Protein AF-A0AAD9UJS6-F1 (afdb_monomer_lite)

Foldseek 3Di:
DVVCCCCPVVVDDDDDPDPDDDPLVVCLVPDDPVVVVVCVVVVVVVVVVVVVVVVVVVVVVVCVVPVCVCVPVPPPFWDWDDPDPPDGTDIDGNPPPPPPVPVPPPPDDPDPDADADEPVVLVVVVVCVVVCVDPPVCPVVSVPGHHD

Sequence (148 aa):
MYRDIFNYEFNLGFHVPKKDMCDLCEKFRMASDTEKAAMQTTYDLHQRNRNLARKNKEDDKETGKTNAALNRANDPNALYLKYAFDSGFVRVDLFRRSRRSTPNPDLVHLYPGPLSIYAAKYKDLQILYISGLIPSTYHHFYKSLKHE

Organism: Ridgeia piscesae (NCBI:txid27915)

pLDDT: mean 81.05, std 12.4, range [46.31, 95.81]

Secondary structure (DSSP, 8-state):
-HHHIIIIIS----PPPPPPPPHHHHHHHHS-HHHHHHHHHHHHHHHHHHHHHHHHHHHHHHHHHH-TTT--TT-TTEEEE-SSTTSPPEEEE-S--------------SSSSPPPBPHHHHHHHHHHHHTT-S-GGGHHHHHT--B-

Radius of gyration: 35.0 Å; chains: 1; bounding box: 70×44×82 Å

Structure (mmCIF, N/CA/C/O backbone):
data_AF-A0AAD9UJS6-F1
#
_entry.id   AF-A0AAD9UJS6-F1
#
loop_
_atom_site.group_PDB
_atom_site.id
_atom_site.type_symbol
_atom_site.label_atom_id
_atom_site.label_alt_id
_atom_site.label_comp_id
_atom_site.label_asym_id
_atom_site.label_entity_id
_atom_site.label_seq_id
_atom_site.pdbx_PDB_ins_code
_atom_site.Cartn_x
_atom_site.Cartn_y
_atom_site.Cartn_z
_atom_site.occupancy
_atom_site.B_iso_or_equiv
_atom_site.auth_seq_id
_atom_site.auth_comp_id
_atom_site.auth_asym_id
_atom_site.auth_atom_id
_atom_site.pdbx_PDB_model_num
ATOM 1 N N . MET A 1 1 ? 19.037 -8.897 6.325 1.00 66.56 1 MET A N 1
ATOM 2 C CA . MET A 1 1 ? 20.290 -8.159 6.590 1.00 66.56 1 MET A CA 1
ATOM 3 C C . MET A 1 1 ? 20.223 -7.394 7.908 1.00 66.56 1 MET A C 1
ATOM 5 O O . MET A 1 1 ? 20.763 -7.907 8.869 1.00 66.56 1 MET A O 1
ATOM 9 N N . TYR A 1 2 ? 19.511 -6.262 8.039 1.00 75.56 2 TYR A N 1
ATOM 10 C CA . TYR A 1 2 ? 19.455 -5.544 9.333 1.00 75.56 2 TYR A CA 1
ATOM 11 C C . TYR A 1 2 ? 18.815 -6.351 10.475 1.00 75.56 2 TYR A C 1
ATOM 13 O O . TYR A 1 2 ? 19.337 -6.362 11.582 1.00 75.56 2 TYR A O 1
ATOM 21 N N . ARG A 1 3 ? 17.720 -7.078 10.205 1.00 76.50 3 ARG A N 1
ATOM 22 C CA . ARG A 1 3 ? 17.036 -7.902 11.219 1.00 76.50 3 ARG A CA 1
ATOM 23 C C . ARG A 1 3 ? 17.952 -8.962 11.840 1.00 76.50 3 ARG A C 1
ATOM 25 O O . ARG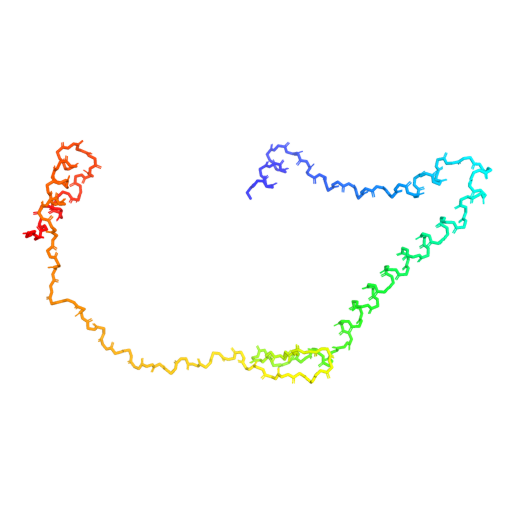 A 1 3 ? 17.811 -9.266 13.016 1.00 76.50 3 ARG A O 1
ATOM 32 N N . ASP A 1 4 ? 18.875 -9.498 11.052 1.00 78.81 4 ASP A N 1
ATOM 33 C CA . ASP A 1 4 ? 19.748 -10.599 11.456 1.00 78.81 4 ASP A CA 1
ATOM 34 C C . ASP A 1 4 ? 20.909 -10.078 12.317 1.00 78.81 4 ASP A C 1
ATOM 36 O O . ASP A 1 4 ? 21.160 -10.608 13.392 1.00 78.81 4 ASP A O 1
ATOM 40 N N . ILE A 1 5 ? 21.524 -8.962 11.914 1.00 83.31 5 ILE A N 1
ATOM 41 C CA . ILE A 1 5 ? 22.579 -8.278 1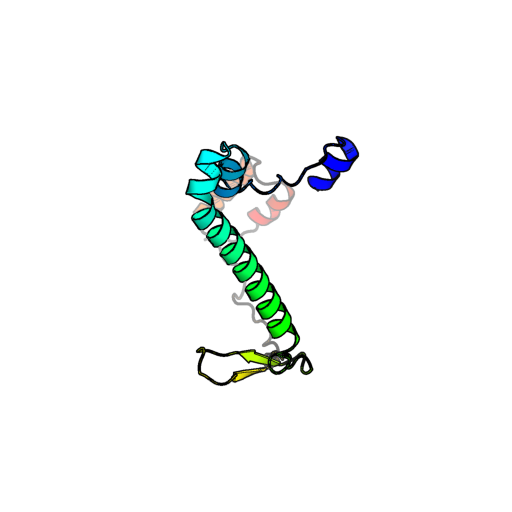2.679 1.00 83.31 5 ILE A CA 1
ATOM 42 C C . ILE A 1 5 ? 22.068 -7.894 14.077 1.00 83.31 5 ILE A C 1
ATOM 44 O O . ILE A 1 5 ? 22.653 -8.254 15.095 1.00 83.31 5 ILE A O 1
ATOM 48 N N . PHE A 1 6 ? 20.923 -7.215 14.156 1.00 79.06 6 PHE A N 1
ATOM 49 C CA . PHE A 1 6 ? 20.387 -6.755 15.439 1.00 79.06 6 PHE A CA 1
ATOM 50 C C . PHE A 1 6 ? 19.902 -7.893 16.347 1.00 79.06 6 PHE A C 1
ATOM 52 O O . PHE A 1 6 ? 20.112 -7.820 17.556 1.00 79.06 6 PHE A O 1
ATOM 59 N N . ASN A 1 7 ? 19.299 -8.950 15.791 1.00 75.50 7 ASN A N 1
ATOM 60 C CA . ASN A 1 7 ? 18.802 -10.069 16.594 1.00 75.50 7 ASN A CA 1
ATOM 61 C C . ASN A 1 7 ? 19.916 -11.023 17.051 1.00 75.50 7 ASN A C 1
ATOM 63 O O . ASN A 1 7 ? 19.804 -11.575 18.141 1.00 75.50 7 ASN A O 1
ATOM 67 N N . TYR A 1 8 ? 20.958 -11.248 16.241 1.00 79.31 8 TYR A N 1
ATOM 68 C CA . TYR A 1 8 ? 21.963 -12.287 16.512 1.00 79.31 8 TYR A CA 1
ATOM 69 C C . TYR A 1 8 ? 23.325 -11.744 16.960 1.00 79.31 8 TYR A C 1
ATOM 71 O O . TYR A 1 8 ? 23.986 -12.410 17.750 1.00 79.31 8 TYR A O 1
ATOM 79 N N . GLU A 1 9 ? 23.739 -10.550 16.522 1.00 81.56 9 GLU A N 1
ATOM 80 C CA . GLU A 1 9 ? 25.008 -9.940 16.960 1.00 81.56 9 GLU A CA 1
ATOM 81 C C . GLU A 1 9 ? 24.808 -9.021 18.170 1.00 81.56 9 GLU A C 1
ATOM 83 O O . GLU A 1 9 ? 25.601 -9.049 19.109 1.00 81.56 9 GLU A O 1
ATOM 88 N N . PHE A 1 10 ? 23.722 -8.238 18.182 1.00 83.88 10 PHE A N 1
ATOM 89 C CA . PHE A 1 10 ? 23.422 -7.294 19.269 1.00 83.88 10 PHE A CA 1
ATOM 90 C C . PHE A 1 10 ? 22.379 -7.807 20.274 1.00 83.88 10 PHE A C 1
ATOM 92 O O . PHE A 1 10 ? 22.190 -7.180 21.316 1.00 83.88 10 PHE A O 1
ATOM 99 N N . ASN A 1 11 ? 21.700 -8.925 19.979 1.00 79.50 11 ASN A N 1
ATOM 100 C CA . ASN A 1 11 ? 20.614 -9.498 20.788 1.00 79.50 11 ASN A CA 1
ATOM 101 C C . ASN A 1 11 ? 19.537 -8.465 21.193 1.00 79.50 11 ASN A C 1
ATOM 103 O O . ASN A 1 11 ? 19.006 -8.475 22.305 1.00 79.50 11 ASN A O 1
ATOM 107 N N . LEU A 1 12 ? 19.232 -7.536 20.284 1.00 80.88 12 LEU A N 1
ATOM 108 C CA . LEU A 1 12 ? 18.205 -6.519 20.463 1.00 80.88 12 LEU A CA 1
ATOM 109 C C . LEU A 1 12 ? 16.898 -7.020 19.853 1.00 80.88 12 LEU A C 1
ATOM 111 O O . LEU A 1 12 ? 16.743 -7.093 18.636 1.00 80.88 12 LEU A O 1
ATOM 115 N N . GLY A 1 13 ? 15.936 -7.353 20.712 1.00 76.25 13 GLY A N 1
ATOM 116 C CA . GLY A 1 13 ? 14.597 -7.740 20.285 1.00 76.25 13 GLY A CA 1
ATOM 117 C C . GLY A 1 13 ? 13.791 -6.535 19.803 1.00 76.25 13 GLY A C 1
ATOM 118 O O . GLY A 1 13 ? 13.425 -5.664 20.593 1.00 76.25 13 GLY A O 1
ATOM 119 N N . PHE A 1 14 ? 13.438 -6.501 18.516 1.00 76.31 14 PHE A N 1
ATOM 120 C CA . PHE A 1 14 ? 12.434 -5.557 18.023 1.00 76.31 14 PHE A CA 1
ATOM 121 C C . PHE A 1 14 ? 11.042 -6.004 18.464 1.00 76.31 14 PHE A C 1
ATOM 123 O O . PHE A 1 14 ? 10.394 -6.838 17.827 1.00 76.31 14 PHE A O 1
ATOM 130 N N . HIS A 1 15 ? 10.567 -5.443 19.571 1.00 77.88 15 HIS A N 1
ATOM 131 C CA . HIS A 1 15 ? 9.189 -5.631 19.992 1.00 77.88 15 HIS A CA 1
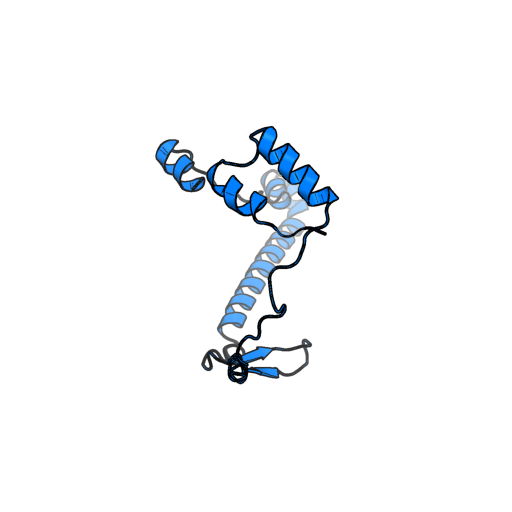ATOM 132 C C . HIS A 1 15 ? 8.258 -4.875 19.047 1.00 77.88 15 HIS A C 1
ATOM 134 O O . HIS A 1 15 ? 8.435 -3.682 18.804 1.00 77.88 15 HIS A O 1
ATOM 140 N N . VAL A 1 16 ? 7.238 -5.565 18.533 1.00 71.94 16 VAL A N 1
ATOM 141 C CA . VAL A 1 16 ? 6.125 -4.889 17.864 1.00 71.94 16 VAL A CA 1
ATOM 142 C C . VAL A 1 16 ? 5.473 -3.996 18.917 1.00 71.94 16 VAL A C 1
ATOM 144 O O . VAL A 1 16 ? 5.058 -4.532 19.954 1.00 71.94 16 VAL A O 1
ATOM 147 N N . PRO A 1 17 ? 5.392 -2.670 18.698 1.00 71.44 17 PRO A N 1
ATOM 148 C CA . PRO A 1 17 ? 4.697 -1.790 19.620 1.00 71.44 17 PRO A CA 1
ATOM 149 C C . PRO A 1 17 ? 3.320 -2.381 19.911 1.00 71.44 17 PRO A C 1
ATOM 151 O O . PRO A 1 17 ? 2.585 -2.759 18.990 1.00 71.44 17 PRO A O 1
ATOM 154 N N . LYS A 1 18 ? 2.991 -2.550 21.197 1.00 69.25 18 LYS A N 1
ATOM 155 C CA . LYS A 1 18 ? 1.644 -2.982 21.576 1.00 69.25 18 LYS A CA 1
ATOM 156 C C . LYS A 1 18 ? 0.677 -1.982 20.948 1.00 69.25 18 LYS A C 1
ATOM 158 O O . LYS A 1 18 ? 0.938 -0.786 21.000 1.00 69.25 18 LYS A O 1
ATOM 163 N N . LYS A 1 19 ? -0.395 -2.477 20.320 1.00 70.38 19 LYS A N 1
ATOM 164 C CA . LYS A 1 19 ? -1.408 -1.607 19.707 1.00 70.38 19 LYS A CA 1
ATOM 165 C C . LYS A 1 19 ? -1.823 -0.544 20.715 1.00 70.38 19 LYS A C 1
ATOM 167 O O . LYS A 1 19 ? -2.073 -0.903 21.869 1.00 70.38 19 LYS A O 1
ATOM 172 N N . ASP A 1 20 ? -1.913 0.698 20.251 1.00 77.38 20 ASP A N 1
ATOM 173 C CA . ASP A 1 20 ? -2.361 1.814 21.073 1.00 77.38 20 ASP A CA 1
ATOM 174 C C . ASP A 1 20 ? -3.652 1.418 21.793 1.00 77.38 20 ASP A C 1
ATOM 176 O O . ASP A 1 20 ? -4.598 0.882 21.195 1.00 77.38 20 ASP A O 1
ATOM 180 N N . MET A 1 21 ? -3.643 1.582 23.116 1.00 75.50 21 MET A N 1
ATOM 181 C CA . MET A 1 21 ? -4.821 1.323 23.930 1.00 75.50 21 MET A CA 1
ATOM 182 C C . MET A 1 21 ? -5.901 2.320 23.514 1.00 75.50 21 MET A C 1
ATOM 184 O O . MET A 1 21 ? -5.620 3.487 23.273 1.00 75.50 21 MET A O 1
ATOM 188 N N . CYS A 1 22 ? -7.144 1.861 23.387 1.00 87.81 22 CYS A N 1
ATOM 189 C CA . CYS A 1 22 ? -8.227 2.755 23.000 1.00 87.81 22 CYS A CA 1
ATOM 190 C C . CYS A 1 22 ? -8.504 3.756 24.126 1.00 87.81 22 CYS A C 1
ATOM 192 O O . CYS A 1 22 ? -8.897 3.344 25.219 1.00 87.81 22 CYS A O 1
ATOM 194 N N . ASP A 1 23 ? -8.397 5.050 23.826 1.00 88.00 23 ASP A N 1
ATOM 195 C CA . ASP A 1 23 ? -8.620 6.135 24.789 1.00 88.00 23 ASP A CA 1
ATOM 196 C C . ASP A 1 23 ? -9.970 6.038 25.507 1.00 88.00 23 ASP A C 1
ATOM 198 O O . ASP A 1 23 ? -10.060 6.306 26.699 1.00 88.00 23 ASP A O 1
ATOM 202 N N . LEU A 1 24 ? -11.034 5.633 24.803 1.00 88.75 24 LEU A N 1
ATOM 203 C CA . LEU A 1 24 ? -12.372 5.477 25.388 1.00 88.75 24 LEU A CA 1
ATOM 204 C C . LEU A 1 24 ? -12.426 4.322 26.394 1.00 88.75 24 LEU A C 1
ATOM 206 O O . LEU A 1 24 ? -13.034 4.454 27.454 1.00 88.75 24 LEU A O 1
ATOM 210 N N . CYS A 1 25 ? -11.778 3.199 26.071 1.00 90.38 25 CYS A N 1
ATOM 211 C CA . CYS A 1 25 ? -11.695 2.061 26.982 1.00 90.38 25 CYS A CA 1
ATOM 212 C C . CYS A 1 25 ? -10.873 2.416 28.221 1.00 90.38 25 CYS A C 1
ATOM 214 O O . CYS A 1 25 ? -11.244 2.042 29.329 1.00 90.38 25 CYS A O 1
ATOM 216 N N . GLU A 1 26 ? -9.778 3.150 28.031 1.00 91.31 26 GLU A N 1
ATOM 217 C CA . GLU A 1 26 ? -8.893 3.532 29.123 1.00 91.31 26 GLU A CA 1
ATOM 218 C C . GLU A 1 26 ? -9.548 4.565 30.043 1.00 91.31 26 GLU A C 1
ATOM 220 O O . GLU A 1 26 ? -9.553 4.385 31.258 1.00 91.31 26 GLU A O 1
ATOM 225 N N . LYS A 1 27 ? -10.225 5.575 29.482 1.00 90.69 27 LYS A N 1
ATOM 226 C CA . LYS A 1 27 ? -11.026 6.534 30.259 1.00 90.69 27 LYS A CA 1
ATOM 227 C C . LYS A 1 27 ? -12.092 5.835 31.099 1.00 90.69 27 LYS A C 1
ATOM 229 O O . LYS A 1 27 ? -12.225 6.138 32.277 1.00 90.69 27 LYS A O 1
ATOM 234 N N . PHE A 1 28 ? -12.804 4.861 30.531 1.00 92.44 28 PHE A N 1
ATOM 235 C CA . PHE A 1 28 ? -13.799 4.089 31.277 1.00 92.44 28 PHE A CA 1
ATOM 236 C C . PHE A 1 28 ? -13.167 3.216 32.376 1.00 92.44 28 PHE A C 1
ATOM 238 O O . PHE A 1 28 ? -13.711 3.099 33.473 1.00 92.44 28 PHE A O 1
ATOM 245 N N . ARG A 1 29 ? -11.991 2.629 32.112 1.00 90.88 29 ARG A N 1
ATOM 246 C CA . ARG A 1 29 ? -11.231 1.836 33.092 1.00 90.88 29 ARG A CA 1
ATOM 247 C C . ARG A 1 29 ? -10.785 2.681 34.285 1.00 90.88 29 ARG A C 1
ATOM 249 O O . ARG A 1 29 ? -10.823 2.191 35.412 1.00 90.88 29 ARG A O 1
ATOM 256 N N . MET A 1 30 ? -10.360 3.917 34.027 1.00 89.19 30 MET A N 1
ATOM 257 C CA . MET A 1 30 ? -9.850 4.841 35.043 1.00 89.19 30 MET A CA 1
ATOM 258 C C . MET A 1 30 ? -10.941 5.667 35.744 1.00 89.19 30 MET A C 1
ATOM 260 O O . MET A 1 30 ? -10.647 6.291 36.759 1.00 89.19 30 MET A O 1
ATOM 264 N N . ALA A 1 31 ? -12.177 5.666 35.240 1.00 90.25 31 ALA A N 1
ATOM 265 C CA . ALA A 1 31 ? -13.298 6.401 35.824 1.00 90.25 31 ALA A CA 1
ATOM 266 C C . ALA A 1 31 ? -13.770 5.815 37.170 1.00 90.25 31 ALA A C 1
ATOM 268 O O . ALA A 1 31 ? -13.681 4.605 37.420 1.00 90.25 31 ALA A O 1
ATOM 269 N N . SER A 1 32 ? -14.320 6.681 38.022 1.00 91.44 32 SER A N 1
ATOM 270 C CA . SER A 1 32 ? -15.001 6.291 39.263 1.00 91.44 32 SER A CA 1
ATOM 271 C C . SER A 1 32 ? -16.352 5.619 38.983 1.00 91.44 32 SER A C 1
ATOM 273 O O . SER A 1 32 ? -16.873 5.681 37.870 1.00 91.44 32 SER A O 1
ATOM 275 N N . ASP A 1 33 ? -16.948 4.957 39.975 1.00 89.31 33 ASP A N 1
ATOM 276 C CA . ASP A 1 33 ? -18.184 4.185 39.762 1.00 89.31 33 ASP A CA 1
ATOM 277 C C . ASP A 1 33 ? -19.385 5.059 39.355 1.00 89.31 33 ASP A C 1
ATOM 279 O O . ASP A 1 33 ? -20.229 4.633 38.565 1.00 89.31 33 ASP A O 1
ATOM 283 N N . THR A 1 34 ? -19.429 6.313 39.812 1.00 89.69 34 THR A N 1
ATOM 284 C CA . THR A 1 34 ? -20.453 7.296 39.421 1.00 89.69 34 THR A CA 1
ATOM 285 C C . THR A 1 34 ? -20.290 7.741 37.966 1.00 89.69 34 THR A C 1
ATOM 287 O O . THR A 1 34 ? -21.260 7.810 37.212 1.00 89.69 34 THR A O 1
ATOM 290 N N . GLU A 1 35 ? -19.055 7.993 37.538 1.00 89.38 35 GLU A N 1
ATOM 291 C CA . GLU A 1 35 ? -18.718 8.381 36.165 1.00 89.38 35 GLU A CA 1
ATOM 292 C C . GLU A 1 35 ? -18.881 7.216 35.182 1.00 89.38 35 GLU A C 1
ATOM 294 O O . GLU A 1 35 ? -19.322 7.416 34.048 1.00 89.38 35 GLU A O 1
ATOM 299 N N . LYS A 1 36 ? -18.587 5.985 35.619 1.00 90.44 36 LYS A N 1
ATOM 300 C CA . LYS A 1 36 ? -18.865 4.767 34.851 1.00 90.44 36 LYS A CA 1
ATOM 301 C C . LYS A 1 36 ? -20.351 4.608 34.592 1.00 90.44 36 LYS A C 1
ATOM 303 O O . LYS A 1 36 ? -20.714 4.343 33.455 1.00 90.44 36 LYS A O 1
ATOM 308 N N . ALA A 1 37 ? -21.208 4.833 35.590 1.00 90.88 37 ALA A N 1
ATOM 309 C CA . ALA A 1 37 ? -22.655 4.773 35.393 1.00 90.88 37 ALA A CA 1
ATOM 310 C C . ALA A 1 37 ? -23.130 5.774 34.320 1.00 90.88 37 ALA A C 1
ATOM 312 O O . ALA A 1 37 ? -23.955 5.427 33.475 1.00 90.88 37 ALA A O 1
ATOM 313 N N . ALA A 1 38 ? -22.554 6.981 34.291 1.00 91.06 38 ALA A N 1
ATOM 314 C CA . ALA A 1 38 ? -22.852 7.983 33.267 1.00 91.06 38 ALA A CA 1
ATOM 315 C C . ALA A 1 38 ? -22.311 7.606 31.870 1.00 91.06 38 ALA A C 1
ATOM 317 O O . ALA A 1 38 ? -22.969 7.859 30.860 1.00 91.06 38 ALA A O 1
ATOM 318 N N . MET A 1 39 ? -21.130 6.983 31.797 1.00 87.75 39 MET A N 1
ATOM 319 C CA . MET A 1 39 ? -20.463 6.595 30.543 1.00 87.75 39 MET A CA 1
ATOM 320 C C . MET A 1 39 ? -20.758 5.156 30.086 1.00 87.75 39 MET A C 1
ATOM 322 O O . MET A 1 39 ? -20.273 4.732 29.038 1.00 87.75 39 MET A O 1
ATOM 326 N N . GLN A 1 40 ? -21.565 4.395 30.826 1.00 91.81 40 GLN A N 1
ATOM 327 C CA . GLN A 1 40 ? -21.840 2.985 30.542 1.00 91.81 40 GLN A CA 1
ATOM 328 C C . GLN A 1 40 ? -22.447 2.803 29.149 1.00 91.81 40 GLN A C 1
ATOM 330 O O . GLN A 1 40 ? -22.004 1.966 28.368 1.00 91.81 40 GLN A O 1
ATOM 335 N N . THR A 1 41 ? -23.419 3.644 28.795 1.00 93.69 41 THR A N 1
ATOM 336 C CA . THR A 1 41 ? -24.129 3.569 27.511 1.00 93.69 41 THR A CA 1
ATOM 337 C C . THR A 1 41 ? -23.200 3.787 26.315 1.00 93.69 41 THR A C 1
ATOM 339 O O . THR A 1 41 ? -23.286 3.066 25.315 1.00 93.69 41 THR A O 1
ATOM 342 N N . THR A 1 42 ? -22.287 4.756 26.416 1.00 92.69 42 THR A N 1
ATOM 343 C CA . THR A 1 42 ? -21.316 5.076 25.364 1.00 92.69 42 THR A CA 1
ATOM 344 C C . THR A 1 42 ? -20.244 3.993 25.262 1.00 92.69 42 THR A C 1
ATOM 346 O O . THR A 1 42 ? -19.888 3.584 24.153 1.00 92.69 42 THR A O 1
ATOM 349 N N . TYR A 1 43 ? -19.790 3.460 26.399 1.00 94.00 43 TYR A N 1
ATOM 350 C CA . TYR A 1 43 ? -18.860 2.337 26.460 1.00 94.00 43 TYR A CA 1
ATOM 351 C C . TYR A 1 43 ? -19.455 1.057 25.853 1.00 94.00 43 TYR A C 1
ATOM 353 O O . TYR A 1 43 ? -18.821 0.419 25.009 1.00 94.00 43 TYR A O 1
ATOM 361 N N . ASP A 1 44 ? -20.698 0.716 26.192 1.00 94.50 44 ASP A N 1
ATOM 362 C CA . ASP A 1 44 ? -21.386 -0.464 25.665 1.00 94.50 44 ASP A CA 1
ATOM 363 C C . ASP A 1 44 ? -21.612 -0.357 24.157 1.00 94.50 44 ASP A C 1
ATOM 365 O O . ASP A 1 44 ? -21.481 -1.342 23.426 1.00 94.50 44 ASP A O 1
ATOM 369 N N . LEU A 1 45 ? -21.938 0.839 23.657 1.00 95.62 45 LEU A N 1
ATOM 370 C CA . LEU A 1 45 ? -22.022 1.092 22.220 1.00 95.62 45 LEU A CA 1
ATOM 371 C C . LEU A 1 45 ? -20.657 0.913 21.539 1.00 95.62 45 LEU A C 1
ATOM 373 O O . LEU A 1 45 ? -20.571 0.251 20.505 1.00 95.62 45 LEU A O 1
ATOM 377 N N . HIS A 1 46 ? -19.583 1.444 22.129 1.00 94.44 46 HIS A N 1
ATOM 378 C CA . HIS A 1 46 ? -18.222 1.278 21.619 1.00 94.44 46 HIS A CA 1
ATOM 379 C C . HIS A 1 46 ? -17.815 -0.203 21.538 1.00 94.44 46 HIS A C 1
ATOM 381 O O . HIS A 1 46 ? -17.342 -0.652 20.489 1.00 94.44 46 HIS A O 1
ATOM 387 N N . GLN A 1 47 ? -18.036 -0.984 22.602 1.00 94.12 47 GLN A N 1
ATOM 388 C CA . GLN A 1 47 ? -17.713 -2.416 22.606 1.00 94.12 47 GLN A CA 1
ATOM 389 C C . GLN A 1 47 ? -18.561 -3.194 21.596 1.00 94.12 47 GLN A C 1
ATOM 391 O O . GLN A 1 47 ? -18.029 -4.048 20.881 1.00 94.12 47 GLN A O 1
ATOM 396 N N . ARG A 1 48 ? -19.856 -2.871 21.471 1.00 95.81 48 ARG A N 1
ATOM 397 C CA . ARG A 1 48 ? -20.732 -3.471 20.455 1.00 95.81 48 ARG A CA 1
ATOM 398 C C . ARG A 1 48 ? -20.235 -3.191 19.042 1.00 95.81 48 ARG A C 1
ATOM 400 O O . ARG A 1 48 ? -20.043 -4.137 18.284 1.00 95.81 48 ARG A O 1
ATOM 407 N N . ASN A 1 49 ? -19.947 -1.934 18.706 1.00 94.56 49 ASN A N 1
ATOM 408 C CA . ASN A 1 49 ? -19.448 -1.553 17.381 1.00 94.56 49 ASN A CA 1
ATOM 409 C C . ASN A 1 49 ? -18.101 -2.215 17.066 1.00 94.56 49 ASN A C 1
ATOM 411 O O . ASN A 1 49 ? -17.889 -2.705 15.958 1.00 94.56 49 ASN A O 1
ATOM 415 N N . ARG A 1 50 ? -17.203 -2.290 18.054 1.00 92.75 50 ARG A N 1
ATOM 416 C CA . ARG A 1 50 ? -15.917 -2.990 17.938 1.00 92.75 50 ARG A CA 1
ATOM 417 C C . ARG A 1 50 ? -16.104 -4.472 17.616 1.00 92.75 50 ARG A C 1
ATOM 419 O O . ARG A 1 50 ? -15.411 -4.996 16.744 1.00 92.75 50 ARG A O 1
ATOM 426 N N . ASN A 1 51 ? -17.007 -5.145 18.323 1.00 94.75 51 ASN A N 1
ATOM 427 C CA . ASN A 1 51 ? -17.286 -6.562 18.108 1.00 94.75 51 ASN A CA 1
ATOM 428 C C . ASN A 1 51 ? -17.989 -6.796 16.770 1.00 94.75 51 ASN A C 1
ATOM 430 O O . ASN A 1 51 ? -17.612 -7.717 16.055 1.00 94.75 51 ASN A O 1
ATOM 434 N N . LEU A 1 52 ? -18.922 -5.922 16.389 1.00 95.19 52 LEU A N 1
ATOM 435 C CA . LEU A 1 52 ? -19.600 -5.978 15.098 1.00 95.19 52 LEU A CA 1
ATOM 436 C C . LEU A 1 52 ? -18.613 -5.811 13.940 1.00 95.19 52 LEU A C 1
ATOM 438 O O . LEU A 1 52 ? -18.612 -6.618 13.023 1.00 95.19 52 LEU A O 1
ATOM 442 N N . ALA A 1 53 ? -17.709 -4.833 14.009 1.00 92.75 53 ALA A N 1
ATOM 443 C CA . ALA A 1 53 ? -16.691 -4.638 12.979 1.00 92.75 53 ALA A CA 1
ATOM 444 C C . ALA A 1 53 ? -15.750 -5.849 12.848 1.00 92.75 53 ALA A C 1
ATOM 446 O O . ALA A 1 53 ? -15.346 -6.215 11.744 1.00 92.75 53 ALA A O 1
ATOM 447 N N . ARG A 1 54 ? -15.395 -6.489 13.971 1.00 92.31 54 ARG A N 1
ATOM 448 C CA . ARG A 1 54 ? -14.593 -7.722 13.966 1.00 92.31 54 ARG A CA 1
ATOM 449 C C . ARG A 1 54 ? -15.352 -8.890 13.355 1.00 92.31 54 ARG A C 1
ATOM 451 O O . ARG A 1 54 ? -14.766 -9.582 12.532 1.00 92.31 54 ARG A O 1
ATOM 458 N N . LYS A 1 55 ? -16.620 -9.054 13.736 1.00 95.12 55 LYS A N 1
ATOM 459 C CA . LYS A 1 55 ? -17.506 -10.088 13.212 1.00 95.12 55 LYS A CA 1
ATOM 460 C C . LYS A 1 55 ? -17.713 -9.913 11.712 1.00 95.12 55 LYS A C 1
ATOM 462 O O . LYS A 1 55 ? -17.392 -10.823 10.975 1.00 95.12 55 LYS A O 1
ATOM 467 N N . ASN A 1 56 ? -18.082 -8.721 11.247 1.00 93.62 56 ASN A N 1
ATOM 468 C CA . ASN A 1 56 ? -18.240 -8.442 9.817 1.00 93.62 56 ASN A CA 1
ATOM 469 C C . ASN A 1 56 ? -16.957 -8.750 9.036 1.00 93.62 56 ASN A C 1
ATOM 471 O O . ASN A 1 56 ? -17.009 -9.362 7.983 1.00 93.62 56 ASN A O 1
ATOM 475 N N . LYS A 1 57 ? -15.783 -8.396 9.575 1.00 89.81 57 LYS A N 1
ATOM 476 C CA . LYS A 1 57 ? -14.500 -8.742 8.947 1.00 89.81 57 LYS A CA 1
ATOM 477 C C . LYS A 1 57 ? -14.244 -10.253 8.901 1.00 89.81 57 LYS A C 1
ATOM 479 O O . LYS A 1 57 ? -13.542 -10.726 8.008 1.00 89.81 57 LYS A O 1
ATOM 484 N N . GLU A 1 58 ? -14.687 -10.992 9.908 1.00 92.31 58 GLU A N 1
ATOM 485 C CA . GLU A 1 58 ? -14.586 -12.450 9.951 1.00 92.31 58 GLU A CA 1
ATOM 486 C C . GLU A 1 58 ? -15.562 -13.086 8.961 1.00 92.31 58 GLU A C 1
ATOM 488 O O . GLU A 1 58 ? -15.118 -13.850 8.110 1.00 92.31 58 GLU A O 1
ATOM 493 N N . ASP A 1 59 ? -16.815 -12.641 8.963 1.00 89.88 59 ASP A N 1
ATOM 494 C CA . ASP A 1 59 ? -17.851 -13.017 8.005 1.00 89.88 59 ASP A CA 1
ATOM 495 C C . ASP A 1 59 ? -17.398 -12.715 6.561 1.00 89.88 59 ASP 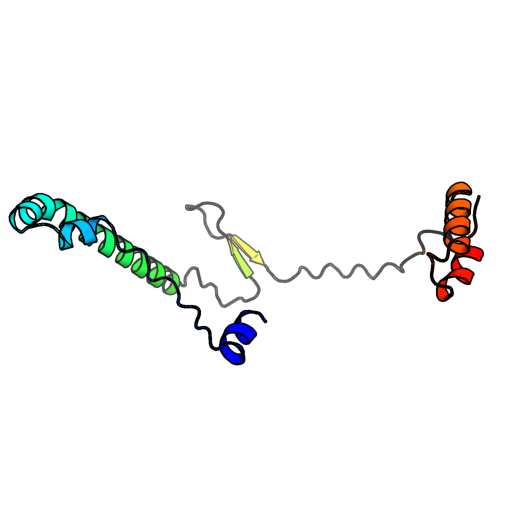A C 1
ATOM 497 O O . ASP A 1 59 ? -17.546 -13.559 5.681 1.00 89.88 59 ASP A O 1
ATOM 501 N N . ASP A 1 60 ? -16.754 -11.570 6.301 1.00 86.69 60 ASP A N 1
ATOM 502 C CA . ASP A 1 60 ? -16.186 -11.206 4.992 1.00 86.69 60 ASP A CA 1
ATOM 503 C C . ASP A 1 60 ? -15.023 -12.123 4.592 1.00 86.69 60 ASP A C 1
ATOM 505 O O . ASP A 1 60 ? -14.874 -12.484 3.423 1.00 86.69 60 ASP A O 1
ATOM 509 N N . LYS A 1 61 ? -14.179 -12.530 5.549 1.00 84.69 61 LYS A N 1
ATOM 510 C CA . LYS A 1 61 ? -13.101 -13.498 5.292 1.00 84.69 61 LYS A CA 1
ATOM 511 C C . LYS A 1 61 ? -13.657 -14.882 5.000 1.00 84.69 61 LYS A C 1
ATOM 513 O O . LYS A 1 61 ? -13.112 -15.575 4.145 1.00 84.69 61 LYS A O 1
ATOM 518 N N . GLU A 1 62 ? -14.675 -15.311 5.735 1.00 85.75 62 GLU A N 1
ATOM 519 C CA . GLU A 1 62 ? -15.334 -16.596 5.529 1.00 85.75 62 GLU A CA 1
ATOM 520 C C . GLU A 1 62 ? -16.078 -16.609 4.204 1.00 85.75 62 GLU A C 1
ATOM 522 O O . GLU A 1 62 ? -15.848 -17.506 3.399 1.00 85.75 62 GLU A O 1
ATOM 527 N N . THR A 1 63 ? -16.846 -15.561 3.916 1.00 77.50 63 THR A N 1
ATOM 528 C CA . THR A 1 63 ? -17.492 -15.342 2.620 1.00 77.50 63 THR A CA 1
ATOM 529 C C . THR A 1 63 ? -16.453 -15.310 1.505 1.00 77.50 63 THR A C 1
ATOM 531 O O . THR A 1 63 ? -16.625 -15.972 0.493 1.00 77.50 63 THR A O 1
ATOM 534 N N . GLY A 1 64 ? -15.314 -14.639 1.687 1.00 72.50 64 GLY A N 1
ATOM 535 C CA . GLY A 1 64 ? -14.219 -14.655 0.714 1.00 72.50 64 GLY A CA 1
ATOM 536 C C . GLY A 1 64 ? -13.647 -16.054 0.439 1.00 72.50 64 GLY A C 1
ATOM 537 O O . GLY A 1 64 ? -13.177 -16.314 -0.666 1.00 72.50 64 GLY A O 1
ATOM 538 N N . LYS A 1 65 ? -13.710 -16.975 1.411 1.00 70.19 65 LYS A N 1
ATOM 539 C CA . LYS A 1 65 ? -13.295 -18.379 1.240 1.00 70.19 65 LYS A CA 1
ATOM 540 C C . LYS A 1 65 ? -14.393 -19.239 0.606 1.00 70.19 65 LYS A C 1
ATOM 542 O O . LYS A 1 65 ? -14.093 -20.052 -0.265 1.00 70.19 65 LYS A O 1
ATOM 547 N N . THR A 1 66 ? -15.640 -19.094 1.062 1.00 64.00 66 THR A N 1
ATOM 548 C CA . THR A 1 66 ? -16.783 -19.942 0.675 1.00 64.00 66 THR A CA 1
ATOM 549 C C . THR A 1 66 ? -17.445 -19.506 -0.618 1.00 64.00 66 THR A C 1
ATOM 551 O O . THR A 1 66 ? -18.009 -20.349 -1.314 1.00 64.00 66 THR A O 1
ATOM 554 N N . ASN A 1 67 ? -17.327 -18.232 -1.001 1.00 54.75 67 ASN A N 1
ATOM 555 C CA . ASN A 1 67 ? -17.724 -17.716 -2.307 1.00 54.75 67 ASN A CA 1
ATOM 556 C C . ASN A 1 67 ? -16.708 -18.179 -3.367 1.00 54.75 67 ASN A C 1
ATOM 558 O O . ASN A 1 67 ? -16.095 -17.415 -4.106 1.00 54.75 67 ASN A O 1
ATOM 562 N N . ALA A 1 68 ? -16.543 -19.497 -3.442 1.00 48.06 68 ALA A N 1
ATOM 563 C CA . ALA A 1 68 ? -15.773 -20.230 -4.418 1.00 48.06 68 ALA A CA 1
ATOM 564 C C . ALA A 1 68 ? -16.380 -20.145 -5.831 1.00 48.06 68 ALA A C 1
ATOM 566 O O . ALA A 1 68 ? -15.757 -20.595 -6.783 1.00 48.06 68 ALA A O 1
ATOM 567 N N . ALA A 1 69 ? -17.527 -19.478 -6.010 1.00 47.72 69 ALA A N 1
ATOM 568 C CA . ALA A 1 69 ? -17.953 -18.993 -7.324 1.00 47.72 69 ALA A CA 1
ATOM 569 C C . ALA A 1 69 ? -16.971 -17.949 -7.909 1.00 47.72 69 ALA A C 1
ATOM 571 O O . ALA A 1 69 ? -16.905 -17.779 -9.130 1.00 47.72 69 ALA A O 1
ATOM 572 N N . LEU A 1 70 ? -16.171 -17.300 -7.049 1.00 46.31 70 LEU A N 1
ATOM 573 C CA . LEU A 1 70 ? -15.008 -16.483 -7.407 1.00 46.31 70 LEU A CA 1
ATOM 574 C C . LEU A 1 70 ? -13.687 -17.260 -7.397 1.00 46.31 70 LEU A C 1
ATOM 576 O O . LEU A 1 70 ? -12.777 -16.912 -8.149 1.00 46.31 70 LEU A O 1
ATOM 580 N N . ASN A 1 71 ? -13.603 -18.363 -6.648 1.00 47.06 71 ASN A N 1
ATOM 581 C CA . ASN A 1 71 ? -12.583 -19.387 -6.866 1.00 47.06 71 ASN A CA 1
ATOM 582 C C . ASN A 1 71 ? -12.939 -20.212 -8.112 1.00 47.06 71 ASN A C 1
ATOM 584 O O . ASN A 1 71 ? -13.099 -21.427 -8.050 1.00 47.06 71 ASN A O 1
ATOM 588 N N . ARG A 1 72 ? -12.899 -19.591 -9.299 1.00 50.69 72 ARG A N 1
ATOM 589 C CA . ARG A 1 72 ? -12.568 -20.321 -10.541 1.00 50.69 72 ARG A CA 1
ATOM 590 C C . ARG A 1 72 ? -11.079 -20.705 -10.545 1.00 50.69 72 ARG A C 1
ATOM 592 O O . ARG A 1 72 ? -10.400 -20.643 -11.564 1.00 50.69 72 ARG A O 1
ATOM 599 N N . ALA A 1 73 ? -10.581 -21.110 -9.379 1.00 48.84 73 ALA A N 1
ATOM 600 C CA . ALA A 1 73 ? -9.256 -21.620 -9.093 1.00 48.84 73 ALA A CA 1
ATOM 601 C C . ALA A 1 73 ? -9.164 -23.079 -9.553 1.00 48.84 73 ALA A C 1
ATOM 603 O O . ALA A 1 73 ? -8.837 -23.972 -8.781 1.00 48.84 73 ALA A O 1
ATOM 604 N N . ASN A 1 74 ? -9.504 -23.315 -10.817 1.00 53.69 74 ASN A N 1
ATOM 605 C CA . ASN A 1 74 ? -9.160 -24.562 -11.487 1.00 53.69 74 ASN A CA 1
ATOM 606 C C . ASN A 1 74 ? -8.620 -24.343 -12.903 1.00 53.69 74 ASN A C 1
ATOM 608 O O . ASN A 1 74 ? -8.099 -25.279 -13.497 1.00 53.69 74 ASN A O 1
ATOM 612 N N . ASP A 1 75 ? -8.693 -23.115 -13.431 1.00 63.09 75 ASP A N 1
ATOM 613 C CA . ASP A 1 75 ? -7.965 -22.744 -14.640 1.00 63.09 75 ASP A CA 1
ATOM 614 C C . ASP A 1 75 ? -6.822 -21.792 -14.249 1.00 63.09 75 ASP A C 1
ATOM 616 O O . ASP A 1 75 ? -7.057 -20.592 -14.084 1.00 63.09 75 ASP A O 1
ATOM 620 N N . PRO A 1 76 ? -5.584 -22.292 -14.066 1.00 68.69 76 PRO A N 1
ATOM 621 C CA . PRO A 1 76 ? -4.432 -21.445 -13.754 1.00 68.69 76 PRO A CA 1
ATOM 622 C C . PRO A 1 76 ? -4.133 -20.413 -14.853 1.00 68.69 76 PRO A C 1
ATOM 624 O O . PRO A 1 76 ? -3.317 -19.518 -14.641 1.00 68.69 76 PRO A O 1
ATOM 627 N N . ASN A 1 77 ? -4.788 -20.508 -16.016 1.00 73.44 77 ASN A N 1
ATOM 628 C CA . ASN A 1 77 ? -4.528 -19.666 -17.172 1.00 73.44 77 ASN A CA 1
ATOM 629 C C . ASN A 1 77 ? -5.669 -18.702 -17.517 1.00 73.44 77 ASN A C 1
ATOM 631 O O . ASN A 1 77 ? -5.659 -18.139 -18.612 1.00 73.44 77 ASN A O 1
ATOM 635 N N . ALA A 1 78 ? -6.617 -18.453 -16.612 1.00 76.44 78 ALA A N 1
ATOM 636 C CA . ALA A 1 78 ? -7.667 -17.460 -16.827 1.00 76.44 78 ALA A CA 1
ATOM 637 C C . ALA A 1 78 ? -7.932 -16.612 -15.575 1.00 76.44 78 ALA A C 1
ATOM 639 O O . ALA A 1 78 ? -8.144 -17.129 -14.482 1.00 76.44 78 ALA A O 1
ATOM 640 N N . LEU A 1 79 ? -7.977 -15.290 -15.754 1.00 76.88 79 LEU A N 1
ATOM 641 C CA . LEU A 1 79 ? -8.510 -14.345 -14.775 1.00 76.88 79 LEU A CA 1
ATOM 642 C C . LEU A 1 79 ? -9.976 -14.051 -15.069 1.00 76.88 79 LEU A C 1
ATOM 644 O O . LEU A 1 79 ? -10.388 -13.963 -16.222 1.00 76.88 79 LEU A O 1
ATOM 648 N N . TYR A 1 80 ? -10.756 -13.830 -14.018 1.00 79.50 80 TYR A N 1
ATOM 649 C CA . TYR A 1 80 ? -12.144 -13.398 -14.119 1.00 79.50 80 TYR A CA 1
ATOM 650 C C . TYR A 1 80 ? -12.284 -12.056 -13.410 1.00 79.50 80 TYR A C 1
ATOM 652 O O . TYR A 1 80 ? -12.135 -11.970 -12.194 1.00 79.50 80 TYR A O 1
ATOM 660 N N . LEU A 1 81 ? -12.515 -10.996 -14.180 1.00 81.88 81 LEU A N 1
ATOM 661 C CA . LEU A 1 81 ? -12.504 -9.611 -13.710 1.00 81.88 81 LEU A CA 1
ATOM 662 C C . LEU A 1 81 ? -13.900 -9.007 -13.838 1.00 81.88 81 LEU A C 1
ATOM 664 O O . LEU A 1 81 ? -14.650 -9.344 -14.750 1.00 81.88 81 LEU A O 1
ATOM 668 N N . LYS A 1 82 ? -14.251 -8.096 -12.934 1.00 83.88 82 LYS A N 1
ATOM 669 C CA . LYS A 1 82 ? -15.547 -7.417 -12.914 1.00 83.88 82 LYS A CA 1
ATOM 670 C C . LYS A 1 82 ? -15.312 -5.910 -12.871 1.00 83.88 82 LYS A C 1
ATOM 672 O O . LYS A 1 82 ? -14.576 -5.429 -12.017 1.00 83.88 82 LYS A O 1
ATOM 677 N N . TYR A 1 83 ? -15.897 -5.185 -13.823 1.00 78.75 83 TYR A N 1
ATOM 678 C CA . TYR A 1 83 ? -15.648 -3.747 -14.008 1.00 78.75 83 TYR A CA 1
ATOM 679 C C . TYR A 1 83 ? -16.572 -2.853 -13.167 1.00 78.75 83 TYR A C 1
ATOM 681 O O . TYR A 1 83 ? -16.244 -1.700 -12.920 1.00 78.75 83 TYR A O 1
ATOM 689 N N . ALA A 1 84 ? -17.717 -3.374 -12.720 1.00 84.19 84 ALA A N 1
ATOM 690 C CA . ALA A 1 84 ? -18.680 -2.667 -11.875 1.00 84.19 84 ALA A CA 1
ATOM 691 C C . ALA A 1 84 ? -19.299 -3.652 -10.882 1.00 84.19 84 ALA A C 1
ATOM 693 O O . ALA A 1 84 ? -19.414 -4.823 -11.213 1.00 84.19 84 ALA A O 1
ATOM 694 N N . PHE A 1 85 ? -19.739 -3.213 -9.701 1.00 75.06 85 PHE A N 1
ATOM 695 C CA . PHE A 1 85 ? -20.281 -4.114 -8.668 1.00 75.06 85 PHE A CA 1
ATOM 696 C C . PHE A 1 85 ? -21.535 -4.894 -9.094 1.00 75.06 85 PHE A C 1
ATOM 698 O O . PHE A 1 85 ? -21.766 -5.977 -8.560 1.00 75.06 85 PHE A O 1
ATOM 705 N N . ASP A 1 86 ? -22.250 -4.438 -10.122 1.00 82.75 86 ASP A N 1
ATOM 706 C CA . ASP A 1 86 ? -23.465 -5.093 -10.625 1.00 82.75 86 ASP A CA 1
ATOM 707 C C . ASP A 1 86 ? -23.244 -5.914 -11.904 1.00 82.75 86 ASP A C 1
ATOM 709 O O . ASP A 1 86 ? -24.119 -6.671 -12.318 1.00 82.75 86 ASP A O 1
ATOM 713 N N . SER A 1 87 ? -22.072 -5.820 -12.543 1.00 79.06 87 SER A N 1
ATOM 714 C CA . SER A 1 87 ? -21.813 -6.533 -13.799 1.00 79.06 87 SER A CA 1
ATOM 715 C C . SER A 1 87 ? -21.397 -7.997 -13.598 1.00 79.06 87 SER A C 1
ATOM 717 O O . SER A 1 87 ? -21.009 -8.431 -12.514 1.00 79.06 87 SER A O 1
ATOM 719 N N . GLY A 1 88 ? -21.507 -8.809 -14.648 1.00 83.88 88 GLY A N 1
ATOM 720 C CA . GLY A 1 88 ? -20.961 -10.168 -14.644 1.00 83.88 88 GLY A CA 1
ATOM 721 C C . GLY A 1 88 ? -19.427 -10.180 -14.685 1.00 83.88 88 GLY A C 1
ATOM 722 O O . GLY A 1 88 ? -18.788 -9.177 -15.004 1.00 83.88 88 GLY A O 1
ATOM 723 N N . PHE A 1 89 ? -18.824 -11.334 -14.395 1.00 82.44 89 PHE A N 1
ATOM 724 C CA . PHE A 1 89 ? -17.383 -11.534 -14.574 1.00 82.44 89 PHE A CA 1
ATOM 725 C C . PHE A 1 89 ? -17.024 -11.713 -16.053 1.00 82.44 89 PHE A C 1
ATOM 727 O O . PHE A 1 89 ? -17.606 -12.548 -16.743 1.00 82.44 89 PHE A O 1
ATOM 734 N N . VAL A 1 90 ? -16.009 -10.985 -16.509 1.00 83.75 90 VAL A N 1
ATOM 735 C CA . VAL A 1 90 ? -15.374 -11.124 -17.821 1.00 83.75 90 VAL A CA 1
ATOM 736 C C . VAL A 1 90 ? -14.153 -12.033 -17.686 1.00 83.75 90 VAL A C 1
ATOM 738 O O . VAL A 1 90 ? -13.297 -11.799 -16.834 1.00 83.75 90 VAL A O 1
ATOM 741 N N . ARG A 1 91 ? -14.062 -13.070 -18.526 1.00 83.56 91 ARG A N 1
ATOM 742 C CA . ARG A 1 91 ? -12.887 -13.954 -18.604 1.00 83.56 91 ARG A CA 1
ATOM 743 C C . ARG A 1 91 ? -11.775 -13.282 -19.407 1.00 83.56 91 ARG A C 1
ATOM 745 O O . ARG A 1 91 ? -12.017 -12.802 -20.510 1.00 83.56 91 ARG A O 1
ATOM 752 N N . VAL A 1 92 ? -10.561 -13.307 -18.878 1.00 79.94 92 VAL A N 1
ATOM 753 C CA . VAL A 1 92 ? -9.334 -12.849 -19.527 1.00 79.94 92 VAL A CA 1
ATOM 754 C C . VAL A 1 92 ? -8.314 -13.975 -19.456 1.00 79.94 92 VAL A C 1
ATOM 756 O O . VAL A 1 92 ? -7.859 -14.338 -18.374 1.00 79.94 92 VAL A O 1
ATOM 759 N N . ASP A 1 93 ? -7.949 -14.535 -20.605 1.00 82.00 93 ASP A N 1
ATOM 760 C CA . ASP A 1 93 ? -6.941 -15.592 -20.670 1.00 82.00 93 ASP A CA 1
ATOM 761 C C . ASP A 1 93 ? -5.543 -15.022 -20.365 1.00 82.00 93 ASP A C 1
ATOM 763 O O . ASP A 1 93 ? -5.087 -14.063 -20.993 1.00 82.00 93 ASP A O 1
ATOM 767 N N . LEU A 1 94 ? -4.868 -15.619 -19.380 1.00 69.75 94 LEU A N 1
ATOM 768 C CA . LEU A 1 94 ? -3.508 -15.298 -18.937 1.00 69.75 94 LEU A CA 1
ATOM 769 C C . LEU A 1 94 ? -2.428 -15.994 -19.743 1.00 69.75 94 LEU A C 1
ATOM 771 O O . LEU A 1 94 ? -1.257 -15.613 -19.625 1.00 69.75 94 LEU A O 1
ATOM 775 N N . PHE A 1 95 ? -2.789 -17.010 -20.537 1.00 67.25 95 PHE A N 1
ATOM 776 C CA . PHE A 1 95 ? -1.866 -17.516 -21.533 1.00 67.25 95 PHE A CA 1
ATOM 777 C C . PHE A 1 95 ? -1.335 -16.303 -22.269 1.00 67.25 95 PHE A C 1
ATOM 779 O O . PHE A 1 95 ? -2.099 -15.539 -22.869 1.00 67.25 95 PHE A O 1
ATOM 786 N N . ARG A 1 96 ? -0.009 -16.118 -22.205 1.00 56.91 96 ARG A N 1
ATOM 787 C CA . ARG A 1 96 ? 0.671 -15.265 -23.161 1.00 56.91 96 ARG A CA 1
ATOM 788 C C . ARG A 1 96 ? 0.084 -15.728 -24.478 1.00 56.91 96 ARG A C 1
ATOM 790 O O . ARG A 1 96 ? 0.321 -16.874 -24.859 1.00 56.91 96 ARG A O 1
ATOM 797 N N . ARG A 1 97 ? -0.697 -14.873 -25.157 1.00 56.25 97 ARG A N 1
ATOM 798 C CA . ARG A 1 97 ? -0.728 -14.914 -26.613 1.00 56.25 97 ARG A CA 1
ATOM 799 C C . ARG A 1 97 ? 0.741 -15.047 -26.907 1.00 56.25 97 ARG A C 1
ATOM 801 O O . ARG A 1 97 ? 1.477 -14.112 -26.576 1.00 56.25 97 ARG A O 1
ATOM 808 N N . SER A 1 98 ? 1.180 -16.249 -27.297 1.00 53.88 98 SER A N 1
ATOM 809 C CA . SER A 1 98 ? 2.533 -16.445 -27.774 1.00 53.88 98 SER A CA 1
ATOM 810 C C . SER A 1 98 ? 2.673 -15.246 -28.674 1.00 53.88 98 SER A C 1
ATOM 812 O O . SER A 1 98 ? 1.820 -15.082 -29.561 1.00 53.88 98 SER A O 1
ATOM 814 N N . ARG A 1 99 ? 3.546 -14.280 -28.317 1.00 55.59 99 ARG A N 1
ATOM 815 C CA . ARG A 1 99 ? 3.845 -13.210 -29.266 1.00 55.59 99 ARG A CA 1
ATOM 816 C C . ARG A 1 99 ? 4.144 -14.055 -30.466 1.00 55.59 99 ARG A C 1
ATOM 818 O O . ARG A 1 99 ? 5.048 -14.880 -30.316 1.00 55.59 99 ARG A O 1
ATOM 825 N N . ARG A 1 100 ? 3.295 -14.010 -31.512 1.00 56.91 100 ARG A N 1
ATOM 826 C CA . ARG A 1 100 ? 3.552 -14.772 -32.735 1.00 56.91 100 ARG A CA 1
ATOM 827 C C . ARG A 1 100 ? 5.029 -14.573 -32.891 1.00 56.91 100 ARG A C 1
ATOM 829 O O . ARG A 1 100 ? 5.419 -13.402 -32.858 1.00 56.91 100 ARG A O 1
ATOM 836 N N . SER A 1 101 ? 5.807 -15.651 -32.765 1.00 55.25 101 SER A N 1
ATOM 837 C CA . SER A 1 101 ? 7.249 -15.523 -32.818 1.00 55.25 101 SER A CA 1
ATOM 838 C C . SER A 1 101 ? 7.414 -14.991 -34.214 1.00 55.25 101 SER A C 1
ATOM 840 O O . SER A 1 101 ? 7.232 -15.728 -35.178 1.00 55.25 101 SER A O 1
ATOM 842 N N . THR A 1 102 ? 7.479 -13.667 -34.328 1.00 62.31 102 THR A N 1
ATOM 843 C CA . THR A 1 102 ? 7.760 -13.000 -35.569 1.00 62.31 102 THR A CA 1
ATOM 844 C C . THR A 1 102 ? 9.120 -13.590 -35.820 1.00 62.31 102 THR A C 1
ATOM 846 O O . THR A 1 102 ? 9.976 -13.381 -34.947 1.00 62.31 102 THR A O 1
ATOM 849 N N . PRO A 1 103 ? 9.264 -14.461 -36.838 1.00 61.53 103 PRO A N 1
ATOM 850 C CA . PRO A 1 103 ? 10.536 -15.108 -37.098 1.00 61.53 103 PRO A CA 1
ATOM 851 C C . PRO A 1 103 ? 11.552 -13.990 -37.022 1.00 61.53 103 PRO A C 1
ATOM 853 O O . PRO A 1 103 ? 11.332 -12.976 -37.681 1.00 61.53 103 PRO A O 1
ATOM 856 N N . ASN A 1 104 ? 12.469 -14.108 -36.053 1.00 60.69 104 ASN A N 1
ATOM 857 C CA . ASN A 1 104 ? 13.346 -13.030 -35.619 1.00 60.69 104 ASN A CA 1
ATOM 858 C C . ASN A 1 104 ? 13.888 -12.390 -36.895 1.00 60.69 104 ASN A C 1
ATOM 860 O O . ASN A 1 104 ? 14.653 -13.074 -37.574 1.00 60.69 104 ASN A O 1
ATOM 864 N N . PRO A 1 105 ? 13.391 -11.210 -37.320 1.00 65.31 105 PRO A N 1
ATOM 865 C CA . PRO A 1 105 ? 13.813 -10.675 -38.597 1.00 65.31 105 PRO A CA 1
ATOM 866 C C . PRO A 1 105 ? 15.290 -10.411 -38.389 1.00 65.31 105 PRO A C 1
ATOM 868 O O . PRO A 1 105 ? 15.623 -9.700 -37.438 1.00 65.31 105 PRO A O 1
ATOM 871 N N . ASP A 1 106 ? 16.135 -11.093 -39.166 1.00 74.50 106 ASP A N 1
ATOM 872 C CA . ASP A 1 106 ? 17.587 -11.061 -39.018 1.00 74.50 106 ASP A CA 1
ATOM 873 C C . ASP A 1 106 ? 18.002 -9.641 -38.654 1.00 74.50 106 ASP A C 1
ATOM 875 O O . ASP A 1 106 ? 17.715 -8.707 -39.404 1.00 74.50 106 ASP A O 1
ATOM 879 N N . LEU A 1 107 ? 18.522 -9.459 -37.434 1.00 73.12 107 LEU A N 1
ATOM 880 C CA . LEU A 1 107 ? 18.750 -8.131 -36.875 1.00 73.12 107 LEU A CA 1
ATOM 881 C C . LEU A 1 107 ? 19.736 -7.402 -37.786 1.00 73.12 107 LEU A C 1
ATOM 883 O O . LEU A 1 107 ? 20.940 -7.649 -37.741 1.00 73.12 107 LEU A O 1
ATOM 887 N N . VAL A 1 108 ? 19.218 -6.525 -38.642 1.00 76.94 108 VAL A N 1
ATOM 888 C CA . VAL A 1 108 ? 20.048 -5.762 -39.566 1.00 76.94 108 VAL A CA 1
ATOM 889 C C . VAL A 1 108 ? 20.754 -4.671 -38.771 1.00 76.94 108 VAL A C 1
ATOM 891 O O . VAL A 1 108 ? 20.146 -3.986 -37.944 1.00 76.94 108 VAL A O 1
ATOM 894 N N . HIS A 1 109 ? 22.050 -4.496 -39.018 1.00 80.12 109 HIS A N 1
ATOM 895 C CA . HIS A 1 109 ? 22.807 -3.387 -38.454 1.00 80.12 109 HIS A CA 1
ATOM 896 C C . HIS A 1 109 ? 22.172 -2.053 -38.878 1.00 80.12 109 HIS A C 1
ATOM 898 O O . HIS A 1 109 ? 22.106 -1.741 -40.064 1.00 80.12 109 HIS A O 1
ATOM 904 N N . LEU A 1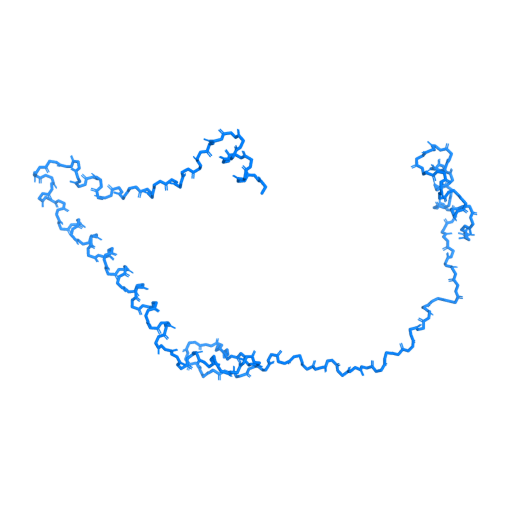 110 ? 21.729 -1.256 -37.898 1.00 80.50 110 LEU A N 1
ATOM 905 C CA . LEU A 1 110 ? 21.093 0.050 -38.131 1.00 80.50 110 LEU A CA 1
ATOM 906 C C . LEU A 1 110 ? 22.023 1.042 -38.852 1.00 80.50 110 LEU A C 1
ATOM 908 O O . LEU A 1 110 ? 21.551 1.943 -39.539 1.00 80.50 110 LEU A O 1
ATOM 912 N N . TYR A 1 111 ? 23.340 0.862 -38.709 1.00 83.62 111 TYR A N 1
ATOM 913 C CA . TYR A 1 111 ? 24.362 1.665 -39.370 1.00 83.62 111 TYR A CA 1
ATOM 914 C C . TYR A 1 111 ? 25.366 0.759 -40.091 1.00 83.62 111 TYR A C 1
ATOM 916 O O . TYR A 1 111 ? 25.751 -0.272 -39.536 1.00 83.62 111 TYR A O 1
ATOM 924 N N . PRO A 1 112 ? 25.849 1.154 -41.283 1.00 81.56 112 PRO A N 1
ATOM 925 C CA . PRO A 1 112 ? 26.814 0.372 -42.059 1.00 81.56 112 PRO A CA 1
ATOM 926 C C . PRO A 1 112 ? 28.208 0.310 -41.411 1.00 81.56 112 PRO A C 1
ATOM 928 O O . PRO A 1 112 ? 29.043 -0.489 -41.822 1.00 81.56 112 PRO A O 1
ATOM 931 N N . GLY A 1 113 ? 28.478 1.147 -40.406 1.00 83.44 113 GLY A N 1
ATOM 932 C CA . GLY A 1 113 ? 29.751 1.186 -39.702 1.00 83.44 113 GLY A CA 1
ATOM 933 C C . GLY A 1 113 ? 29.720 2.093 -38.469 1.00 83.44 113 GLY A C 1
ATOM 934 O O . GLY A 1 113 ? 28.661 2.615 -38.108 1.00 83.44 113 GLY A O 1
ATOM 935 N N . PRO A 1 114 ? 30.873 2.280 -37.807 1.00 82.50 114 PRO A N 1
ATOM 936 C CA . PRO A 1 114 ? 30.986 3.116 -36.617 1.00 82.50 114 PRO A CA 1
ATOM 937 C C . PRO A 1 114 ? 30.631 4.578 -36.913 1.00 82.50 114 PRO A C 1
ATOM 939 O O . PRO A 1 114 ? 31.155 5.174 -37.855 1.00 82.50 114 PRO A O 1
ATOM 942 N N . LEU A 1 115 ? 29.758 5.160 -36.090 1.00 85.12 115 LEU A N 1
ATOM 943 C CA . LEU A 1 115 ? 29.390 6.574 -36.173 1.00 85.12 115 LEU A CA 1
ATOM 944 C C . LEU A 1 115 ? 30.588 7.462 -35.810 1.00 85.12 115 LEU A C 1
ATOM 946 O O . LEU A 1 115 ? 31.284 7.190 -34.828 1.00 85.12 115 LEU A O 1
ATOM 950 N N . SER A 1 116 ? 30.806 8.532 -36.580 1.00 89.50 116 SER A N 1
ATOM 951 C CA . SER A 1 116 ? 31.764 9.574 -36.214 1.00 89.50 116 SER A CA 1
ATOM 952 C C . SER A 1 116 ? 31.243 10.366 -35.014 1.00 89.50 116 SER A C 1
ATOM 954 O O . SER A 1 116 ? 30.048 10.646 -34.888 1.00 89.50 116 SER A O 1
ATOM 956 N N . ILE A 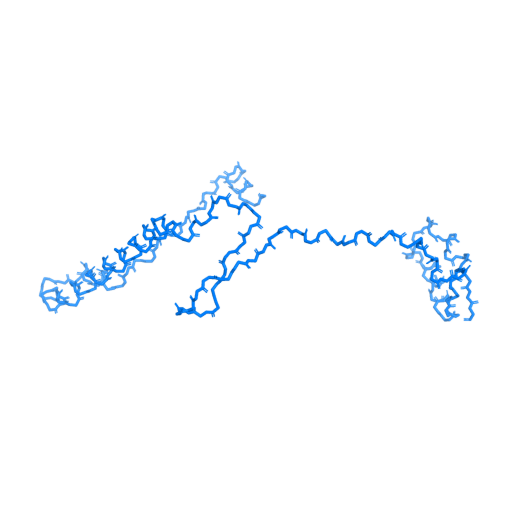1 117 ? 32.144 10.717 -34.098 1.00 90.50 117 ILE A N 1
ATOM 957 C CA . ILE A 1 117 ? 31.845 11.662 -33.020 1.00 90.50 117 ILE A CA 1
ATOM 958 C C . ILE A 1 117 ? 32.236 13.077 -33.439 1.00 90.50 117 ILE A C 1
ATOM 960 O O . ILE A 1 117 ? 33.163 13.274 -34.217 1.00 90.50 117 ILE A O 1
ATOM 964 N N . TYR A 1 118 ? 31.560 14.074 -32.878 1.00 94.00 118 TYR A N 1
ATOM 965 C CA . TYR A 1 118 ? 31.882 15.471 -33.151 1.00 94.00 118 TYR A CA 1
ATOM 966 C C . TYR A 1 118 ? 33.293 15.840 -32.664 1.00 94.00 118 TYR A C 1
ATOM 968 O O . TYR A 1 118 ? 33.669 15.490 -31.538 1.00 94.00 118 TYR A O 1
ATOM 976 N N . ALA A 1 119 ? 34.036 16.618 -33.454 1.00 90.69 119 ALA A N 1
ATOM 977 C CA . ALA A 1 119 ? 35.415 17.011 -33.156 1.00 90.69 119 ALA A CA 1
ATOM 978 C C . ALA A 1 119 ? 35.618 17.646 -31.763 1.00 90.69 119 ALA A C 1
ATOM 980 O O . ALA A 1 119 ? 36.634 17.386 -31.115 1.00 90.69 119 ALA A O 1
ATOM 981 N N . ALA A 1 120 ? 34.667 18.445 -31.255 1.00 91.94 120 ALA A N 1
ATOM 982 C CA . ALA A 1 120 ? 34.796 19.016 -29.905 1.00 91.94 120 ALA A CA 1
ATOM 983 C C . ALA A 1 120 ? 34.740 17.938 -28.811 1.00 91.94 120 ALA A C 1
ATOM 985 O O . ALA A 1 120 ? 35.557 17.955 -27.897 1.00 91.94 120 ALA A O 1
ATOM 986 N N . LYS A 1 121 ? 33.869 16.932 -28.961 1.00 92.06 121 LYS A N 1
ATOM 987 C CA . LYS A 1 121 ? 33.781 15.819 -28.005 1.00 92.06 121 LYS A CA 1
ATOM 988 C C . LYS A 1 121 ? 35.054 14.979 -28.002 1.00 92.06 121 LYS A C 1
ATOM 990 O O . LYS A 1 121 ? 35.472 14.501 -26.954 1.00 92.06 121 LYS A O 1
ATOM 995 N N . TYR A 1 122 ? 35.689 14.814 -29.164 1.00 93.25 122 TYR A N 1
ATOM 996 C CA . TYR A 1 122 ? 36.980 14.136 -29.241 1.00 93.25 122 TYR A CA 1
ATOM 997 C C . TYR A 1 122 ? 38.068 14.907 -28.482 1.00 93.25 122 TYR A C 1
ATOM 999 O O . TYR A 1 122 ? 38.813 14.299 -27.720 1.00 93.25 122 TYR A O 1
ATOM 1007 N N . LYS A 1 123 ? 38.126 16.239 -28.620 1.00 91.50 123 LYS A N 1
ATOM 1008 C CA . LYS A 1 123 ? 39.069 17.080 -27.860 1.00 91.50 123 LYS A CA 1
ATOM 1009 C C . LYS A 1 123 ? 38.870 16.933 -26.353 1.00 91.50 123 LYS A C 1
ATOM 1011 O O . LYS A 1 123 ? 39.848 16.727 -25.641 1.00 91.50 123 LYS A O 1
ATOM 1016 N N . ASP A 1 124 ? 37.623 16.948 -25.892 1.00 92.12 124 ASP A N 1
ATOM 1017 C CA . ASP A 1 124 ? 37.305 16.750 -24.476 1.00 92.12 124 ASP A CA 1
ATOM 1018 C C . ASP A 1 124 ? 37.777 15.370 -23.987 1.00 92.12 124 ASP A C 1
ATOM 1020 O O . ASP A 1 124 ? 38.407 15.260 -22.937 1.00 92.12 124 ASP A O 1
ATOM 1024 N N . LEU A 1 125 ? 37.578 14.313 -24.783 1.00 90.25 125 LEU A N 1
ATOM 1025 C CA . LEU A 1 125 ? 38.084 12.972 -24.469 1.00 90.25 125 LEU A CA 1
ATOM 1026 C C . LEU A 1 125 ? 39.618 12.907 -24.430 1.00 90.25 125 LEU A C 1
ATOM 1028 O O . LEU A 1 125 ? 40.169 12.206 -23.582 1.00 90.25 125 LEU A O 1
ATOM 1032 N N . GLN A 1 126 ? 40.317 13.649 -25.294 1.00 88.88 126 GLN A N 1
ATOM 1033 C CA . GLN A 1 126 ? 41.780 13.752 -25.242 1.00 88.88 126 GLN A CA 1
ATOM 1034 C C . GLN A 1 126 ? 42.255 14.470 -23.973 1.00 88.88 126 GLN A C 1
ATOM 1036 O O . GLN A 1 126 ? 43.245 14.058 -23.372 1.00 88.88 126 GLN A O 1
ATOM 1041 N N . ILE A 1 127 ? 41.535 15.498 -23.519 1.00 91.50 127 ILE A N 1
ATOM 1042 C CA . ILE A 1 127 ? 41.833 16.183 -22.253 1.00 91.50 127 ILE A CA 1
ATOM 1043 C C . ILE A 1 127 ? 41.665 15.215 -21.076 1.00 91.50 127 ILE A C 1
ATOM 1045 O O . ILE A 1 127 ? 42.544 15.139 -20.220 1.00 91.50 127 ILE A O 1
ATOM 1049 N N . LEU A 1 128 ? 40.583 14.431 -21.059 1.00 88.44 128 LEU A N 1
ATOM 1050 C CA . LEU A 1 128 ? 40.331 13.414 -20.029 1.00 88.44 128 LEU A CA 1
ATOM 1051 C C . LEU A 1 128 ? 41.356 12.266 -20.050 1.00 88.44 128 LEU A C 1
ATOM 1053 O O . LEU A 1 128 ? 41.673 11.685 -19.010 1.00 88.44 128 LEU A O 1
ATOM 1057 N N . TYR A 1 129 ? 41.884 11.948 -21.233 1.00 86.44 129 TYR A N 1
ATOM 1058 C CA . TYR A 1 129 ? 43.000 11.022 -21.423 1.00 86.44 129 TYR A CA 1
ATOM 1059 C C . TYR A 1 129 ? 44.299 11.571 -20.809 1.00 86.44 129 TYR A C 1
ATOM 1061 O O . TYR A 1 129 ? 44.966 10.852 -20.068 1.00 86.44 129 TYR A O 1
ATOM 1069 N N . ILE A 1 130 ? 44.634 12.843 -21.060 1.00 85.62 130 ILE A N 1
ATOM 1070 C CA . ILE A 1 130 ? 45.848 13.492 -20.528 1.00 85.62 130 ILE A CA 1
ATOM 1071 C C . ILE A 1 130 ? 45.756 13.691 -19.009 1.00 85.62 130 ILE A C 1
ATOM 1073 O O . ILE A 1 130 ? 46.756 13.541 -18.311 1.00 85.62 130 ILE A O 1
ATOM 1077 N N . SER A 1 131 ? 44.568 13.997 -18.483 1.00 89.56 131 SER A N 1
ATOM 1078 C CA . SER A 1 131 ? 44.354 14.220 -17.048 1.00 89.56 131 SER A CA 1
ATOM 1079 C C . SER A 1 131 ? 44.321 12.938 -16.208 1.00 89.56 131 SER A C 1
ATOM 1081 O O . SER A 1 131 ? 44.247 13.020 -14.984 1.00 89.56 131 SER A O 1
ATOM 1083 N N . GLY A 1 132 ? 44.377 11.755 -16.835 1.00 88.19 132 GLY A N 1
ATOM 1084 C CA . GLY A 1 132 ? 44.411 10.466 -16.137 1.00 88.19 132 GLY A CA 1
ATOM 1085 C C . GLY A 1 132 ? 43.076 10.038 -15.518 1.00 88.19 132 GLY A C 1
ATOM 1086 O O . GLY A 1 132 ? 43.043 9.075 -14.756 1.00 88.19 132 GLY A O 1
ATOM 1087 N N . LEU A 1 133 ? 41.972 10.718 -15.849 1.00 88.69 133 LEU A N 1
ATOM 1088 C CA . LEU A 1 133 ? 40.630 10.365 -15.368 1.00 88.69 133 LEU A CA 1
ATOM 1089 C C . LEU A 1 133 ? 40.071 9.109 -16.051 1.00 88.69 133 LEU A C 1
ATOM 1091 O O . LEU A 1 133 ? 39.220 8.422 -15.489 1.00 88.69 133 LEU A O 1
ATOM 1095 N N . ILE A 1 134 ? 40.549 8.797 -17.259 1.00 87.31 134 ILE A N 1
ATOM 1096 C CA . ILE A 1 134 ? 40.188 7.579 -17.988 1.00 87.31 134 ILE A CA 1
ATOM 1097 C C . ILE A 1 134 ? 41.257 6.506 -17.728 1.00 87.31 134 ILE A C 1
ATOM 1099 O O . ILE A 1 134 ? 42.437 6.771 -17.979 1.00 87.31 134 ILE A O 1
ATOM 1103 N N . PRO A 1 135 ? 40.881 5.284 -17.301 1.00 90.56 135 PRO A N 1
ATOM 1104 C CA . PRO A 1 135 ? 41.829 4.188 -17.118 1.00 90.56 135 PRO A CA 1
ATOM 1105 C C . PRO A 1 135 ? 42.597 3.843 -18.402 1.00 90.56 135 PRO A C 1
ATOM 1107 O O . PRO A 1 135 ? 42.024 3.816 -19.496 1.00 90.56 135 PRO A O 1
ATOM 1110 N N . SER A 1 136 ? 43.884 3.509 -18.256 1.00 86.31 136 SER A N 1
ATOM 1111 C CA . SER A 1 136 ? 44.797 3.204 -19.372 1.00 86.31 136 SER A CA 1
ATOM 1112 C C . SER A 1 136 ? 44.330 2.056 -20.268 1.00 86.31 136 SER A C 1
ATOM 1114 O O . SER A 1 136 ? 44.624 2.038 -21.462 1.00 86.31 136 SER A O 1
ATOM 1116 N N . THR A 1 137 ? 43.520 1.148 -19.723 1.00 91.56 137 THR A N 1
ATOM 1117 C CA . THR A 1 137 ? 42.883 0.038 -20.443 1.00 91.56 137 THR A CA 1
ATOM 1118 C C . THR A 1 137 ? 42.018 0.497 -21.616 1.00 91.56 137 THR A C 1
ATOM 1120 O O . THR A 1 137 ? 41.901 -0.220 -22.605 1.00 91.56 137 THR A O 1
ATOM 1123 N N . TYR A 1 138 ? 41.429 1.693 -21.540 1.00 89.06 138 TYR A N 1
ATOM 1124 C CA . TYR A 1 138 ? 40.499 2.199 -22.553 1.00 89.06 138 TYR A CA 1
ATOM 1125 C C . TYR A 1 138 ? 41.125 3.231 -23.496 1.00 89.06 138 TYR A C 1
ATOM 1127 O O . TYR A 1 138 ? 40.482 3.682 -24.442 1.00 89.06 138 TYR A O 1
ATOM 1135 N N . HIS A 1 139 ? 42.391 3.601 -23.288 1.00 87.75 139 HIS A N 1
ATOM 1136 C CA . HIS A 1 139 ? 43.054 4.654 -24.067 1.00 87.75 139 HIS A CA 1
ATOM 1137 C C . HIS A 1 139 ? 43.143 4.326 -25.557 1.00 87.75 139 HIS A C 1
ATOM 1139 O O . HIS A 1 139 ? 42.939 5.204 -26.391 1.00 87.75 139 HIS A O 1
ATOM 1145 N N . HIS A 1 140 ? 43.410 3.064 -25.899 1.00 90.50 140 HIS A N 1
ATOM 1146 C CA . HIS A 1 140 ? 43.465 2.618 -27.291 1.00 90.50 140 HIS A CA 1
ATOM 1147 C C . HIS A 1 140 ? 42.119 2.813 -28.006 1.00 90.50 140 HIS A C 1
ATOM 1149 O O . HIS A 1 140 ? 42.082 3.306 -29.129 1.00 90.50 140 HIS A O 1
ATOM 1155 N N . PHE A 1 141 ? 41.012 2.486 -27.330 1.00 90.06 141 PHE A N 1
ATOM 1156 C CA . PHE A 1 141 ? 39.661 2.612 -27.876 1.00 90.06 141 PHE A CA 1
ATOM 1157 C C . PHE A 1 141 ? 39.307 4.066 -28.209 1.00 90.06 141 PHE A C 1
ATOM 1159 O O . PHE A 1 141 ? 38.867 4.355 -29.318 1.00 90.06 141 PHE A O 1
ATOM 1166 N N . TYR A 1 142 ? 39.543 5.003 -27.284 1.00 87.31 142 TYR A N 1
ATOM 1167 C CA . TYR A 1 142 ? 39.222 6.415 -27.521 1.00 87.31 142 TYR A CA 1
ATOM 1168 C C . TYR A 1 142 ? 40.112 7.063 -28.588 1.00 87.31 142 TYR A C 1
ATOM 1170 O O . TYR A 1 142 ? 39.658 7.966 -29.287 1.00 87.31 142 TYR A O 1
ATOM 1178 N N . LYS A 1 143 ? 41.353 6.585 -28.760 1.00 86.00 143 LYS A N 1
ATOM 1179 C CA . LYS A 1 143 ? 42.254 7.028 -29.837 1.00 86.00 143 LYS A CA 1
ATOM 1180 C C . LYS A 1 143 ? 41.811 6.551 -31.221 1.00 86.00 143 LYS A C 1
ATOM 1182 O O . LYS A 1 143 ? 42.075 7.238 -32.200 1.00 86.00 143 LYS A O 1
ATOM 1187 N N . SER A 1 144 ? 41.140 5.401 -31.310 1.00 88.75 144 SER A N 1
ATOM 1188 C CA . SER A 1 144 ? 40.670 4.829 -32.578 1.00 88.75 144 SER A CA 1
ATOM 1189 C C . SER A 1 144 ? 39.288 5.332 -33.020 1.00 88.75 144 SER A C 1
ATOM 1191 O O . SER A 1 144 ? 38.746 4.822 -33.998 1.00 88.75 144 SER A O 1
ATOM 1193 N N . LEU A 1 145 ? 38.677 6.288 -32.306 1.00 88.62 145 LEU A N 1
ATOM 1194 C CA . LEU A 1 145 ? 37.356 6.816 -32.656 1.00 88.62 145 LEU A CA 1
ATOM 1195 C C . LEU A 1 145 ? 37.437 7.734 -33.883 1.00 88.62 145 LEU A C 1
ATOM 1197 O O . LEU A 1 145 ? 38.167 8.730 -33.892 1.00 88.62 145 LEU A O 1
ATOM 1201 N N . LYS A 1 146 ? 36.622 7.433 -34.902 1.00 87.88 146 LYS A N 1
ATOM 1202 C CA . LYS A 1 146 ? 36.427 8.327 -36.046 1.00 87.88 146 LYS A CA 1
ATOM 1203 C C . LYS A 1 146 ? 35.742 9.607 -35.561 1.00 87.88 146 LYS A C 1
ATOM 1205 O O . LYS A 1 146 ? 34.753 9.541 -34.832 1.00 87.88 146 LYS A O 1
ATOM 1210 N N . HIS A 1 147 ? 36.253 10.759 -35.970 1.00 87.25 147 HIS A N 1
ATOM 1211 C CA . HIS A 1 147 ? 35.688 12.055 -35.621 1.00 87.25 147 HIS A CA 1
ATOM 1212 C C . HIS A 1 147 ? 35.667 12.976 -36.839 1.00 87.25 147 HIS A C 1
ATOM 1214 O O . HIS A 1 147 ? 36.569 12.908 -37.674 1.00 87.25 147 HIS A O 1
ATOM 1220 N N . GLU A 1 148 ? 34.614 13.782 -36.936 1.00 77.12 148 GLU A N 1
ATOM 1221 C CA . GLU A 1 148 ? 34.362 14.777 -37.990 1.00 77.12 148 GLU A CA 1
ATOM 1222 C C . GLU A 1 148 ? 33.986 16.123 -37.351 1.00 77.12 148 GLU A C 1
ATOM 1224 O O . GLU A 1 148 ? 33.360 16.128 -36.257 1.00 77.12 148 GLU A O 1
#